Protein AF-A0A4V3JED6-F1 (afdb_monomer_lite)

pLDDT: mean 79.89, std 16.6, range [38.44, 98.0]

Structure (mmCIF, N/CA/C/O backbone):
data_AF-A0A4V3JED6-F1
#
_entry.id   AF-A0A4V3JED6-F1
#
loop_
_atom_site.group_PDB
_atom_site.id
_atom_site.type_symbol
_atom_site.label_atom_id
_atom_site.label_alt_id
_atom_site.label_comp_id
_atom_site.label_asym_id
_atom_site.label_entity_id
_atom_site.label_seq_id
_atom_site.pdbx_PDB_ins_code
_atom_site.Cartn_x
_atom_site.Cartn_y
_atom_site.Cartn_z
_atom_site.occupancy
_atom_site.B_iso_or_equiv
_atom_site.auth_seq_id
_atom_site.auth_comp_id
_atom_site.auth_asym_id
_atom_site.auth_atom_id
_atom_site.pdbx_PDB_model_num
ATOM 1 N N . MET A 1 1 ? 24.045 8.714 -83.219 1.00 38.44 1 MET A N 1
ATOM 2 C CA . MET A 1 1 ? 24.766 7.973 -82.157 1.00 38.44 1 MET A CA 1
ATOM 3 C C . MET A 1 1 ? 24.234 8.434 -80.810 1.00 38.44 1 MET A C 1
ATOM 5 O O . MET A 1 1 ? 24.543 9.544 -80.405 1.00 38.44 1 MET A O 1
ATOM 9 N N . ASN A 1 2 ? 23.382 7.632 -80.168 1.00 41.41 2 ASN A N 1
ATOM 10 C CA . ASN A 1 2 ? 22.741 7.975 -78.896 1.00 41.41 2 ASN A CA 1
ATOM 11 C C . ASN A 1 2 ? 23.519 7.288 -77.760 1.00 41.41 2 ASN A C 1
ATOM 13 O O . ASN A 1 2 ? 23.555 6.060 -77.700 1.00 41.41 2 ASN A O 1
ATOM 17 N N . LYS A 1 3 ? 24.221 8.059 -76.920 1.00 45.75 3 LYS A N 1
ATOM 18 C CA . LYS A 1 3 ? 24.958 7.529 -75.761 1.00 45.75 3 LYS A CA 1
ATOM 19 C C . LYS A 1 3 ? 24.004 7.455 -74.570 1.00 45.75 3 LYS A C 1
ATOM 21 O O . LYS A 1 3 ? 23.750 8.461 -73.921 1.00 45.75 3 LYS A O 1
ATOM 26 N N . ASN A 1 4 ? 23.501 6.257 -74.285 1.00 53.94 4 ASN A N 1
ATOM 27 C CA . ASN A 1 4 ? 22.801 5.968 -73.037 1.00 53.94 4 ASN A CA 1
ATOM 28 C C . ASN A 1 4 ? 23.819 5.949 -71.892 1.00 53.94 4 ASN A C 1
ATOM 30 O O . ASN A 1 4 ? 24.613 5.017 -71.767 1.00 53.94 4 ASN A O 1
ATOM 34 N N . THR A 1 5 ? 23.814 6.991 -71.068 1.00 56.53 5 THR A N 1
ATOM 35 C CA . THR A 1 5 ? 24.592 7.054 -69.830 1.00 56.53 5 THR A CA 1
ATOM 36 C C . THR A 1 5 ? 23.893 6.196 -68.768 1.00 56.53 5 THR A C 1
ATOM 38 O O . THR A 1 5 ? 22.737 6.479 -68.448 1.00 56.53 5 THR A O 1
ATOM 41 N N . PRO A 1 6 ? 24.531 5.162 -68.191 1.00 52.25 6 PRO A N 1
ATOM 42 C CA . PRO A 1 6 ? 23.933 4.437 -67.079 1.00 52.25 6 PRO A CA 1
ATOM 43 C C . PRO A 1 6 ? 23.949 5.335 -65.838 1.00 52.25 6 PRO A C 1
ATOM 45 O O . PRO A 1 6 ? 25.009 5.698 -65.322 1.00 52.25 6 PRO A O 1
ATOM 48 N N . VAL A 1 7 ? 22.763 5.714 -65.364 1.00 55.66 7 VAL A N 1
ATOM 49 C CA . VAL A 1 7 ? 22.582 6.406 -64.084 1.00 55.66 7 VAL A CA 1
ATOM 50 C C . VAL A 1 7 ? 23.148 5.497 -62.987 1.00 55.66 7 VAL A C 1
ATOM 52 O O . VAL A 1 7 ? 22.693 4.371 -62.800 1.00 55.66 7 VAL A O 1
ATOM 55 N N . ARG A 1 8 ? 24.188 5.955 -62.280 1.00 52.88 8 ARG A N 1
ATOM 56 C CA . ARG A 1 8 ? 24.781 5.249 -61.134 1.00 52.88 8 ARG A CA 1
ATOM 57 C C . ARG A 1 8 ? 23.780 5.254 -59.970 1.00 52.88 8 ARG A C 1
ATOM 59 O O . ARG A 1 8 ? 23.808 6.155 -59.144 1.00 52.88 8 ARG A O 1
ATOM 66 N N . VAL A 1 9 ? 22.911 4.243 -59.901 1.00 54.31 9 VAL A N 1
ATOM 67 C CA . VAL A 1 9 ? 21.957 4.013 -58.786 1.00 54.31 9 VAL A CA 1
ATOM 68 C C . VAL A 1 9 ? 22.633 3.331 -57.576 1.00 54.31 9 VAL A C 1
ATOM 70 O O . VAL A 1 9 ? 22.132 3.353 -56.456 1.00 54.31 9 VAL A O 1
ATOM 73 N N . ILE A 1 10 ? 23.832 2.779 -57.780 1.00 53.25 10 ILE A N 1
ATOM 74 C CA . ILE A 1 10 ? 24.587 1.976 -56.805 1.00 53.25 10 ILE A CA 1
ATOM 75 C C . ILE A 1 10 ? 25.017 2.729 -55.519 1.00 53.25 10 ILE A C 1
ATOM 77 O O . ILE A 1 10 ? 24.951 2.116 -54.453 1.00 53.25 10 ILE A O 1
ATOM 81 N N . PRO A 1 11 ? 25.417 4.023 -55.524 1.00 57.06 11 PRO A N 1
ATOM 82 C CA . PRO A 1 11 ? 25.895 4.664 -54.297 1.00 57.06 11 PRO A CA 1
ATOM 83 C C . PRO A 1 11 ? 24.765 5.000 -53.310 1.00 57.06 11 PRO A C 1
ATOM 85 O O . PRO A 1 11 ? 25.011 5.068 -52.110 1.00 57.06 11 PRO A O 1
ATOM 88 N N . PHE A 1 12 ? 23.523 5.163 -53.785 1.00 56.38 12 PHE A N 1
ATOM 89 C CA . PHE A 1 12 ? 22.378 5.494 -52.929 1.00 56.38 12 PHE A CA 1
ATOM 90 C C . PHE A 1 12 ? 21.887 4.293 -52.115 1.00 56.38 12 PHE A C 1
ATOM 92 O O . PHE A 1 12 ? 21.542 4.442 -50.946 1.00 56.38 12 PHE A O 1
A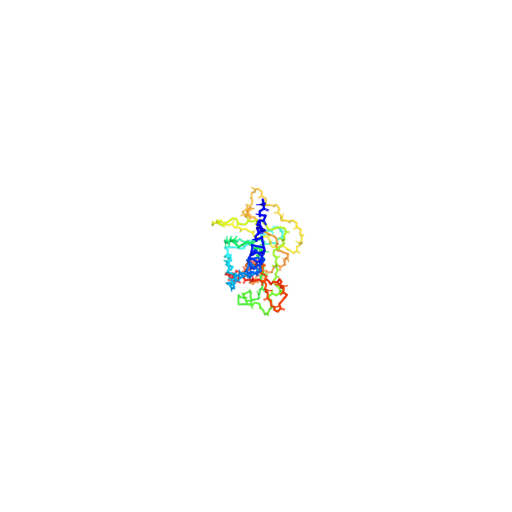TOM 99 N N . PHE A 1 13 ? 21.915 3.094 -52.705 1.00 60.03 13 PHE A N 1
ATOM 100 C CA . PHE A 1 13 ? 21.545 1.860 -52.007 1.00 60.03 13 PHE A CA 1
ATOM 101 C C . PHE A 1 13 ? 22.543 1.525 -50.893 1.00 60.03 13 PHE A C 1
ATOM 103 O O . PHE A 1 13 ? 22.141 1.183 -49.785 1.00 60.03 13 PHE A O 1
ATOM 110 N N . PHE A 1 14 ? 23.844 1.701 -51.152 1.00 61.56 14 PHE A N 1
ATOM 111 C CA . PHE A 1 14 ? 24.879 1.508 -50.134 1.00 61.56 14 PHE A CA 1
ATOM 112 C C . PHE A 1 14 ? 24.772 2.523 -48.994 1.00 61.56 14 PHE A C 1
ATOM 114 O O . PHE A 1 14 ? 24.914 2.146 -47.833 1.00 61.56 14 PHE A O 1
ATOM 121 N N . LEU A 1 15 ? 24.468 3.787 -49.303 1.00 63.84 15 LEU A N 1
ATOM 122 C CA . LEU A 1 15 ? 24.274 4.821 -48.288 1.00 63.84 15 LEU A CA 1
ATOM 123 C C . LEU A 1 15 ? 23.026 4.553 -47.431 1.00 63.84 15 LEU A C 1
ATOM 125 O O . LEU A 1 15 ? 23.094 4.672 -46.212 1.00 63.84 15 LEU A O 1
ATOM 129 N N . ALA A 1 16 ? 21.916 4.122 -48.038 1.00 62.16 16 ALA A N 1
ATOM 130 C CA . ALA A 1 16 ? 20.701 3.750 -47.313 1.00 62.16 16 ALA A CA 1
ATOM 131 C C . ALA A 1 16 ? 20.922 2.537 -46.394 1.00 62.16 16 ALA A C 1
ATOM 133 O O . ALA A 1 16 ? 20.472 2.544 -45.249 1.00 62.16 16 ALA A O 1
ATOM 134 N N . VAL A 1 17 ? 21.680 1.534 -46.853 1.00 63.94 17 VAL A N 1
ATOM 135 C CA . VAL A 1 17 ? 22.054 0.367 -46.040 1.00 63.94 17 VAL A CA 1
ATOM 136 C C . VAL A 1 17 ? 22.954 0.781 -44.869 1.00 63.94 17 VAL A C 1
ATOM 138 O O . VAL A 1 17 ? 22.677 0.405 -43.733 1.00 63.94 17 VAL A O 1
ATOM 141 N N . LEU A 1 18 ? 23.962 1.629 -45.095 1.00 61.12 18 LEU A N 1
ATOM 142 C CA . LEU A 1 18 ? 24.836 2.140 -44.030 1.00 61.12 18 LEU A CA 1
ATOM 143 C C . LEU A 1 18 ? 24.091 2.991 -42.989 1.00 61.12 18 LEU A C 1
ATOM 145 O O . LEU A 1 18 ? 24.362 2.850 -41.799 1.00 61.12 18 LEU A O 1
ATOM 149 N N . VAL A 1 19 ? 23.129 3.821 -43.407 1.00 61.25 19 VAL A N 1
ATOM 150 C CA . VAL A 1 19 ? 22.279 4.607 -42.490 1.00 61.25 19 VAL A CA 1
ATOM 151 C C . VAL A 1 19 ? 21.304 3.707 -41.719 1.00 61.25 19 VAL A C 1
ATOM 153 O O . VAL A 1 19 ? 21.067 3.924 -40.533 1.00 61.25 19 VAL A O 1
ATOM 156 N N . SER A 1 20 ? 20.777 2.651 -42.348 1.00 58.75 20 SER A N 1
ATOM 157 C CA . SER A 1 20 ? 19.912 1.682 -41.660 1.00 58.75 20 SER A CA 1
ATOM 158 C C . SER A 1 20 ? 20.665 0.806 -40.649 1.00 58.75 20 SER A C 1
ATOM 160 O O . SER A 1 20 ? 20.098 0.434 -39.627 1.00 58.75 20 SER A O 1
ATOM 162 N N . LEU A 1 21 ? 21.956 0.537 -40.882 1.00 57.28 21 LEU A N 1
ATOM 163 C CA . LEU A 1 21 ? 22.819 -0.205 -39.956 1.00 57.28 21 LEU A CA 1
ATOM 164 C C . LEU A 1 21 ? 23.306 0.661 -38.783 1.00 57.28 21 LEU A C 1
ATOM 166 O O . LEU A 1 21 ? 23.487 0.141 -37.684 1.00 57.28 21 LEU A O 1
ATOM 170 N N . SER A 1 22 ? 23.485 1.974 -38.978 1.00 55.16 22 SER A N 1
ATOM 171 C CA . SER A 1 22 ? 23.868 2.897 -37.898 1.00 55.16 22 SER A CA 1
ATOM 172 C C . SER A 1 22 ? 22.684 3.357 -37.037 1.00 55.16 22 SER A C 1
ATOM 174 O O . SER A 1 22 ? 22.876 3.694 -35.870 1.00 55.16 22 SER A O 1
ATOM 176 N N . GLY A 1 23 ? 21.452 3.299 -37.558 1.00 49.62 23 GLY A N 1
ATOM 177 C CA . GLY A 1 23 ? 20.223 3.609 -36.815 1.00 49.62 23 GLY A CA 1
ATOM 178 C C . GLY A 1 23 ? 19.797 2.552 -35.783 1.00 49.62 23 GLY A C 1
ATOM 179 O O . GLY A 1 23 ? 18.902 2.809 -34.980 1.00 49.62 23 GLY A O 1
ATOM 180 N N . CYS A 1 24 ? 20.427 1.370 -35.772 1.00 51.75 24 CYS A N 1
ATOM 181 C CA . CYS A 1 24 ? 20.112 0.285 -34.834 1.00 51.75 24 CYS A CA 1
ATOM 182 C C . CYS A 1 24 ? 20.923 0.313 -33.532 1.00 51.75 24 CYS A C 1
ATOM 184 O O . CYS A 1 24 ? 20.723 -0.561 -32.683 1.00 51.75 24 CYS A O 1
ATOM 186 N N . ALA A 1 25 ? 21.792 1.307 -33.327 1.00 49.97 25 ALA A N 1
ATOM 187 C CA . ALA A 1 25 ? 22.331 1.595 -32.004 1.00 49.97 25 ALA A CA 1
ATOM 188 C C . ALA A 1 25 ? 21.194 2.162 -31.143 1.00 49.97 25 ALA A C 1
ATOM 190 O O . ALA A 1 25 ? 21.066 3.369 -30.966 1.00 49.97 25 ALA A O 1
ATOM 191 N N . LYS A 1 26 ? 20.310 1.277 -30.665 1.00 50.31 26 LYS A N 1
ATOM 192 C CA . LYS A 1 26 ? 19.276 1.605 -29.690 1.00 50.31 26 LYS A CA 1
ATOM 193 C C . LYS A 1 26 ? 19.977 2.239 -28.497 1.00 50.31 26 LYS A C 1
ATOM 195 O O . LYS A 1 26 ? 20.616 1.551 -27.703 1.00 50.31 26 LYS A O 1
ATOM 200 N N . THR A 1 27 ? 19.873 3.555 -28.394 1.00 51.38 27 THR A N 1
ATOM 201 C CA . THR A 1 27 ? 20.255 4.338 -27.227 1.00 51.38 27 THR A CA 1
ATOM 202 C C . THR A 1 27 ? 19.275 3.980 -26.118 1.00 51.38 27 THR A C 1
ATOM 204 O O . THR A 1 27 ? 18.291 4.667 -25.864 1.00 51.38 27 THR A O 1
ATOM 207 N N . TYR A 1 28 ? 19.494 2.824 -25.497 1.00 51.75 28 TYR A N 1
ATOM 208 C CA . TYR A 1 28 ? 18.838 2.488 -24.249 1.00 51.75 28 TYR A CA 1
ATOM 209 C C . TYR A 1 28 ? 19.331 3.488 -23.215 1.00 51.75 28 TYR A C 1
ATOM 211 O O . TYR A 1 28 ? 20.538 3.635 -23.010 1.00 51.75 28 TYR A O 1
ATOM 219 N N . SER A 1 29 ? 18.398 4.211 -22.599 1.00 49.06 29 SER A N 1
ATOM 220 C CA . SER A 1 29 ? 18.758 5.081 -21.493 1.00 49.06 29 SER A CA 1
ATOM 221 C C . SER A 1 29 ? 19.305 4.214 -20.365 1.00 49.06 29 SER A C 1
ATOM 223 O O . SER A 1 29 ? 18.606 3.347 -19.846 1.00 49.06 29 SER A O 1
ATOM 225 N N . THR A 1 30 ? 20.559 4.442 -19.990 1.00 52.41 30 THR A N 1
ATOM 226 C CA . THR A 1 30 ? 21.184 3.830 -18.810 1.00 52.41 30 THR A CA 1
ATOM 227 C C . THR A 1 30 ? 20.778 4.540 -17.520 1.00 52.41 30 THR A C 1
ATOM 229 O O . THR A 1 30 ? 21.232 4.164 -16.441 1.00 52.41 30 THR A O 1
ATOM 232 N N . THR A 1 31 ? 19.929 5.573 -17.607 1.00 55.03 31 THR A N 1
ATOM 233 C CA . THR A 1 31 ? 19.390 6.248 -16.429 1.00 55.03 31 THR A CA 1
ATOM 234 C C . THR A 1 31 ? 18.473 5.283 -15.677 1.00 55.03 31 THR A C 1
ATOM 236 O O . THR A 1 31 ? 17.489 4.822 -16.266 1.00 55.03 31 THR A O 1
ATOM 239 N N . PRO A 1 32 ? 18.746 4.989 -14.394 1.00 57.25 32 PRO A N 1
ATOM 240 C CA . PRO A 1 32 ? 17.848 4.184 -13.584 1.00 57.25 32 PRO A CA 1
ATOM 241 C C . PRO A 1 32 ? 16.455 4.814 -13.585 1.00 57.25 32 PRO A C 1
ATOM 243 O O . PRO A 1 32 ? 16.324 6.036 -13.486 1.00 57.25 32 PRO A O 1
ATOM 246 N N . ILE A 1 33 ? 15.416 3.986 -13.682 1.00 62.50 33 ILE A N 1
ATOM 247 C CA . ILE A 1 33 ? 14.046 4.454 -13.487 1.00 62.50 33 ILE A CA 1
ATOM 248 C C . ILE A 1 33 ? 13.933 4.929 -12.035 1.00 62.50 33 ILE A C 1
ATOM 250 O O . ILE A 1 33 ? 14.088 4.138 -11.105 1.00 62.50 33 ILE A O 1
ATOM 254 N N . VAL A 1 34 ? 13.689 6.225 -11.848 1.00 62.34 34 VAL A N 1
ATOM 255 C CA . VAL A 1 34 ? 13.409 6.803 -10.532 1.00 62.34 34 VAL A CA 1
ATOM 256 C C . VAL A 1 34 ? 11.920 6.656 -10.283 1.00 62.34 34 VAL A C 1
ATOM 258 O O . VAL A 1 34 ? 11.117 7.226 -11.015 1.00 62.34 34 VAL A O 1
ATOM 261 N N . THR A 1 35 ? 11.565 5.877 -9.268 1.00 73.12 35 THR A N 1
ATOM 262 C CA . THR A 1 35 ? 10.174 5.621 -8.900 1.00 73.12 35 THR A CA 1
ATOM 263 C C . THR A 1 35 ? 9.777 6.484 -7.709 1.00 73.12 35 THR A C 1
ATOM 265 O O . THR A 1 35 ? 10.457 6.515 -6.675 1.00 73.12 35 THR A O 1
ATOM 268 N N . ALA A 1 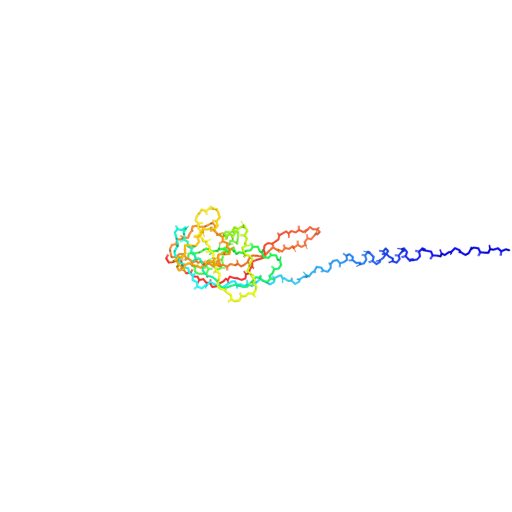36 ? 8.673 7.216 -7.846 1.00 79.88 36 ALA A N 1
ATOM 269 C CA . ALA A 1 36 ? 8.170 8.050 -6.765 1.00 79.88 36 ALA A CA 1
ATOM 270 C C . ALA A 1 36 ? 7.695 7.183 -5.589 1.00 79.88 36 ALA A C 1
ATOM 272 O O . ALA A 1 36 ? 6.939 6.220 -5.746 1.00 79.88 36 ALA A O 1
ATOM 273 N N . THR A 1 37 ? 8.156 7.522 -4.386 1.00 87.06 37 THR A N 1
ATOM 274 C CA . THR A 1 37 ? 7.801 6.787 -3.166 1.00 87.06 37 THR A CA 1
ATOM 275 C C . THR A 1 37 ? 6.417 7.224 -2.679 1.00 87.06 37 THR A C 1
ATOM 277 O O . THR A 1 37 ? 6.198 8.427 -2.515 1.00 87.06 37 THR A O 1
ATOM 280 N N . PRO A 1 38 ? 5.475 6.295 -2.425 1.00 89.00 38 PRO A N 1
ATOM 281 C CA . PRO A 1 38 ? 4.173 6.653 -1.874 1.00 89.00 38 PRO A CA 1
ATOM 282 C C . PRO A 1 38 ? 4.300 7.118 -0.417 1.00 89.00 38 PRO A C 1
ATOM 284 O O . PRO A 1 38 ? 5.215 6.723 0.304 1.00 89.00 38 PRO A O 1
ATOM 287 N N . THR A 1 39 ? 3.340 7.916 0.042 1.00 92.06 39 THR A N 1
ATOM 288 C CA . THR A 1 39 ? 3.208 8.312 1.450 1.00 92.06 39 THR A CA 1
ATOM 289 C C . THR A 1 39 ? 1.908 7.758 2.009 1.00 92.06 39 THR A C 1
ATOM 291 O O . THR A 1 39 ? 0.835 8.072 1.495 1.00 92.06 39 THR A O 1
ATOM 294 N N . ILE A 1 40 ? 1.985 6.954 3.067 1.00 94.81 40 ILE A N 1
ATOM 295 C CA . ILE A 1 40 ? 0.808 6.449 3.775 1.00 94.81 40 ILE A CA 1
ATOM 296 C C . ILE A 1 40 ? 0.290 7.555 4.693 1.00 94.81 40 ILE A C 1
ATOM 298 O O . ILE A 1 40 ? 1.037 8.064 5.527 1.00 94.81 40 ILE A O 1
ATOM 302 N N . ILE A 1 41 ? -0.983 7.915 4.557 1.00 93.94 41 ILE A N 1
ATOM 303 C CA . ILE A 1 41 ? -1.632 8.946 5.382 1.00 93.94 41 ILE A CA 1
ATOM 304 C C . ILE A 1 41 ? -2.541 8.350 6.459 1.00 93.94 41 ILE A C 1
ATOM 306 O O . ILE A 1 41 ? -2.848 9.021 7.439 1.00 93.94 41 ILE A O 1
ATOM 310 N N . GLY A 1 42 ? -2.951 7.090 6.311 1.00 94.44 42 GLY A N 1
ATOM 311 C CA . GLY A 1 42 ? -3.742 6.409 7.325 1.00 94.44 42 GLY A CA 1
ATOM 312 C C . GLY A 1 42 ? -4.013 4.952 6.994 1.00 94.44 42 GLY A C 1
ATOM 313 O O . GLY A 1 42 ? -3.861 4.510 5.856 1.00 94.44 42 GLY A O 1
ATOM 314 N N . ILE A 1 43 ? -4.439 4.221 8.015 1.00 96.56 43 ILE A N 1
ATOM 315 C CA . ILE A 1 43 ? -4.979 2.872 7.907 1.00 96.56 43 ILE A CA 1
ATOM 316 C C . ILE A 1 43 ? -6.272 2.821 8.716 1.00 96.56 43 ILE A C 1
ATOM 318 O O . ILE A 1 43 ? -6.373 3.416 9.789 1.00 96.56 43 ILE A O 1
ATOM 322 N N . THR A 1 44 ? -7.293 2.160 8.191 1.00 95.12 44 THR A N 1
ATOM 323 C CA . THR A 1 44 ? -8.589 2.039 8.863 1.00 95.12 44 THR A CA 1
ATOM 324 C C . THR A 1 44 ? -9.162 0.658 8.606 1.00 95.12 44 THR A C 1
ATOM 326 O O . THR A 1 44 ? -8.968 0.095 7.532 1.00 95.12 44 THR A O 1
ATOM 329 N N . THR A 1 45 ? -9.850 0.087 9.586 1.00 94.12 45 THR A N 1
ATOM 330 C CA . THR A 1 45 ? -10.546 -1.189 9.415 1.00 94.12 45 THR A CA 1
ATOM 331 C C . THR A 1 45 ? -11.750 -1.024 8.491 1.00 94.12 45 THR A C 1
ATOM 333 O O . THR A 1 45 ? -12.477 -0.031 8.539 1.00 94.12 45 THR A O 1
ATOM 336 N N . ILE A 1 46 ? -11.965 -2.015 7.632 1.00 92.50 46 ILE A N 1
ATOM 337 C CA . ILE A 1 46 ? -13.131 -2.130 6.752 1.00 92.50 46 ILE A CA 1
ATOM 338 C C . ILE A 1 46 ? -13.672 -3.558 6.832 1.00 92.50 46 ILE A C 1
ATOM 340 O O . ILE A 1 46 ? -13.004 -4.457 7.333 1.00 92.50 46 ILE A O 1
ATOM 344 N N . ALA A 1 47 ? -14.870 -3.797 6.298 1.00 90.25 47 ALA A N 1
ATOM 345 C CA . ALA A 1 47 ? -15.509 -5.113 6.374 1.00 90.25 47 ALA A CA 1
ATOM 346 C C . ALA A 1 47 ? -14.658 -6.258 5.783 1.00 90.25 47 ALA A C 1
ATOM 348 O O . ALA A 1 47 ? -14.754 -7.390 6.244 1.00 90.25 47 ALA A O 1
ATOM 349 N N . THR A 1 48 ? -13.823 -5.972 4.778 1.00 90.00 48 THR A N 1
ATOM 350 C CA . THR A 1 48 ? -12.983 -6.971 4.098 1.00 90.00 48 THR A CA 1
ATOM 351 C C . THR A 1 48 ? -11.564 -7.089 4.662 1.00 90.00 48 THR A C 1
ATOM 353 O O . THR A 1 48 ? -10.811 -7.944 4.196 1.00 90.00 48 THR A O 1
ATOM 356 N N . GLY A 1 49 ? -11.192 -6.266 5.649 1.00 94.38 49 GLY A N 1
ATOM 357 C CA . GLY A 1 49 ? -9.835 -6.179 6.190 1.00 94.38 49 GLY A CA 1
ATOM 358 C C . GLY A 1 49 ? -9.470 -4.739 6.544 1.00 94.38 49 GLY A C 1
ATOM 359 O O . GLY A 1 49 ? -10.024 -4.162 7.480 1.00 94.38 49 GLY A O 1
ATOM 360 N N . TYR A 1 50 ? -8.554 -4.143 5.783 1.00 96.62 50 TYR A N 1
ATOM 361 C CA . TYR A 1 50 ? -8.069 -2.783 6.021 1.00 96.62 50 TYR A CA 1
ATOM 362 C C . TYR A 1 50 ? -8.089 -1.930 4.751 1.00 96.62 50 TYR A C 1
ATOM 364 O O . TYR A 1 50 ? -7.826 -2.399 3.648 1.00 96.62 50 TYR A O 1
ATOM 372 N N . GLU A 1 51 ? -8.369 -0.646 4.919 1.00 95.81 51 GLU A N 1
ATOM 373 C CA . GLU A 1 51 ? -8.133 0.395 3.930 1.00 95.81 51 GLU A CA 1
ATOM 374 C C . GLU A 1 51 ? -6.836 1.117 4.289 1.00 95.81 51 GLU A C 1
ATOM 376 O O . GLU A 1 51 ? -6.726 1.694 5.371 1.00 95.81 51 GLU A O 1
ATOM 381 N N . ILE A 1 52 ? -5.869 1.119 3.374 1.00 96.25 52 ILE A N 1
ATOM 382 C CA . ILE A 1 52 ? -4.672 1.953 3.474 1.00 96.25 52 ILE A CA 1
ATOM 383 C C . ILE A 1 52 ? -4.890 3.188 2.612 1.00 96.25 52 ILE A C 1
ATOM 385 O O . ILE A 1 52 ? -5.054 3.078 1.400 1.00 96.25 52 ILE A O 1
ATOM 389 N N . ARG A 1 53 ? -4.858 4.371 3.220 1.00 94.50 53 ARG A N 1
ATOM 390 C CA . ARG A 1 53 ? -4.923 5.644 2.505 1.00 94.50 53 ARG A CA 1
ATOM 391 C C . ARG A 1 53 ? -3.529 6.145 2.211 1.00 94.50 53 ARG A C 1
ATOM 393 O O . ARG A 1 53 ? -2.661 6.139 3.087 1.00 94.50 53 ARG A O 1
ATOM 400 N N . LEU A 1 54 ? -3.331 6.630 0.996 1.00 92.06 54 LEU A N 1
ATOM 401 C CA . LEU A 1 54 ? -2.038 7.101 0.540 1.00 92.06 54 LEU A CA 1
ATOM 402 C C . LEU A 1 54 ? -2.148 8.343 -0.342 1.00 92.06 54 LEU A C 1
ATOM 404 O O . LEU A 1 54 ? -3.153 8.586 -1.010 1.00 92.06 54 LEU A O 1
ATOM 408 N N . ARG A 1 55 ? -1.057 9.101 -0.360 1.00 88.44 55 ARG A N 1
ATOM 409 C CA . ARG A 1 55 ? -0.759 10.113 -1.369 1.00 88.44 55 ARG A CA 1
ATOM 410 C C . ARG A 1 55 ? 0.395 9.593 -2.205 1.00 88.44 55 ARG A C 1
ATOM 412 O O . ARG A 1 55 ? 1.447 9.243 -1.665 1.00 88.44 55 ARG A O 1
ATOM 419 N N . ALA A 1 56 ? 0.187 9.518 -3.507 1.00 82.06 56 ALA A N 1
ATOM 420 C CA . ALA A 1 56 ? 1.190 9.053 -4.444 1.00 82.06 56 ALA A CA 1
ATOM 421 C C . ALA A 1 56 ? 1.007 9.746 -5.792 1.00 82.06 56 ALA A C 1
ATOM 423 O O . ALA A 1 56 ? -0.103 10.132 -6.154 1.00 82.06 56 ALA A O 1
ATOM 424 N N . GLY A 1 57 ? 2.115 9.901 -6.507 1.00 71.44 57 GLY A N 1
ATOM 425 C CA . GLY A 1 57 ? 2.128 10.190 -7.931 1.00 71.44 57 GLY A CA 1
ATOM 426 C C . GLY A 1 57 ? 2.849 9.046 -8.625 1.00 71.44 57 GLY A C 1
ATOM 427 O O . GLY A 1 57 ? 3.838 8.542 -8.095 1.00 71.44 57 GLY A O 1
ATOM 428 N N . ASN A 1 58 ? 2.341 8.619 -9.775 1.00 62.84 58 ASN A N 1
ATOM 429 C CA . ASN A 1 58 ? 2.928 7.531 -10.548 1.00 62.84 58 ASN A CA 1
ATOM 430 C C . ASN A 1 58 ? 2.888 7.959 -12.009 1.00 62.84 58 ASN A C 1
ATOM 432 O O . ASN A 1 58 ? 1.960 7.661 -12.756 1.00 62.84 58 ASN A O 1
ATOM 436 N N . ALA A 1 59 ? 3.874 8.777 -12.367 1.00 57.72 59 ALA A N 1
ATOM 437 C CA . ALA A 1 59 ? 4.038 9.319 -13.708 1.00 57.72 59 ALA A CA 1
ATOM 438 C C . ALA A 1 59 ? 4.812 8.356 -14.632 1.00 57.72 59 ALA A C 1
ATOM 440 O O . ALA A 1 59 ? 5.115 8.709 -15.771 1.00 57.72 59 ALA A O 1
ATOM 441 N N . GLU A 1 60 ? 5.180 7.163 -14.153 1.00 68.75 60 GLU A N 1
ATOM 442 C CA . GLU A 1 60 ? 6.065 6.248 -14.864 1.00 68.75 60 GLU A CA 1
ATOM 443 C C . GLU A 1 60 ? 5.309 5.346 -15.857 1.00 68.75 60 GLU A C 1
ATOM 445 O O . GLU A 1 60 ? 4.345 4.663 -15.517 1.00 68.75 60 GLU A O 1
ATOM 450 N N . PHE A 1 61 ? 5.821 5.278 -17.091 1.00 63.47 61 PHE A N 1
ATOM 451 C CA . PHE A 1 61 ? 5.243 4.533 -18.223 1.00 63.47 61 PHE A CA 1
ATOM 452 C C . PHE A 1 61 ? 5.086 3.011 -17.992 1.00 63.47 61 PHE A C 1
ATOM 454 O O . PHE A 1 61 ? 4.333 2.365 -18.712 1.00 63.47 61 PHE A O 1
ATOM 461 N N . LEU A 1 62 ? 5.766 2.433 -16.993 1.00 75.88 62 LEU A N 1
ATOM 462 C CA . LEU A 1 62 ? 5.746 0.993 -16.675 1.00 75.88 62 LEU A CA 1
ATOM 463 C C . LEU A 1 62 ? 5.337 0.704 -15.220 1.00 75.88 62 LEU A C 1
ATOM 465 O O . LEU A 1 62 ? 5.752 -0.297 -14.627 1.00 75.88 62 LEU A O 1
ATOM 469 N N . PHE A 1 63 ? 4.556 1.602 -14.619 1.00 81.94 63 PHE A N 1
ATOM 470 C CA . PHE A 1 63 ? 4.036 1.417 -13.270 1.00 81.94 63 PHE A CA 1
ATOM 471 C C . PHE A 1 63 ? 3.230 0.115 -13.147 1.00 81.94 63 PHE A C 1
ATOM 473 O O . PHE A 1 63 ? 2.236 -0.085 -13.840 1.00 81.94 63 PHE A O 1
ATOM 480 N N . ASN A 1 64 ? 3.667 -0.760 -12.239 1.00 81.81 64 ASN A N 1
ATOM 481 C CA . ASN A 1 64 ? 3.093 -2.085 -12.001 1.00 81.81 64 ASN A CA 1
ATOM 482 C C . ASN A 1 64 ? 2.399 -2.196 -10.631 1.00 81.81 64 ASN A C 1
ATOM 484 O O . ASN A 1 64 ? 2.012 -3.286 -10.215 1.00 81.81 64 ASN A O 1
ATOM 488 N N . GLY A 1 65 ? 2.210 -1.081 -9.922 1.00 87.88 65 GLY A N 1
ATOM 489 C CA . GLY A 1 65 ? 1.420 -1.032 -8.692 1.00 87.88 65 GLY A CA 1
ATOM 490 C C . GLY A 1 65 ? 2.244 -0.773 -7.445 1.00 87.88 65 GLY A C 1
ATOM 491 O O . GLY A 1 65 ? 3.360 -0.255 -7.496 1.00 87.88 65 GLY A O 1
ATOM 492 N N . TYR A 1 66 ? 1.660 -1.125 -6.305 1.00 90.69 66 TYR A N 1
ATOM 493 C CA . TYR A 1 66 ? 2.310 -1.030 -5.006 1.00 90.69 66 TYR A CA 1
ATOM 494 C C . TYR A 1 66 ? 2.551 -2.413 -4.425 1.00 90.69 66 TYR A C 1
ATOM 496 O O . TYR A 1 66 ? 1.743 -3.324 -4.605 1.00 90.69 66 TYR A O 1
ATOM 504 N N . THR A 1 67 ? 3.638 -2.533 -3.678 1.00 94.31 67 THR A N 1
ATOM 505 C CA . THR A 1 67 ? 3.973 -3.726 -2.911 1.00 94.31 67 THR A CA 1
ATOM 506 C C . THR A 1 67 ? 3.974 -3.380 -1.431 1.00 94.31 67 THR A C 1
ATOM 508 O O . THR A 1 67 ? 4.645 -2.437 -1.000 1.00 94.31 67 THR A O 1
ATOM 511 N N . LEU A 1 68 ? 3.199 -4.140 -0.664 1.00 96.69 68 LEU A N 1
ATOM 512 C CA . LEU A 1 68 ? 3.070 -4.028 0.779 1.00 96.69 68 LEU A CA 1
ATOM 513 C C . LEU A 1 68 ? 4.076 -4.934 1.474 1.00 96.69 68 LEU A C 1
ATOM 515 O O . LEU A 1 68 ? 4.133 -6.135 1.219 1.00 96.69 68 LEU A O 1
ATOM 519 N N . TYR A 1 69 ? 4.822 -4.346 2.396 1.00 97.44 69 TYR A N 1
ATOM 520 C CA . TYR A 1 69 ? 5.734 -5.038 3.288 1.00 97.44 69 TYR A CA 1
ATOM 521 C C . TYR A 1 69 ? 5.248 -4.894 4.722 1.00 97.44 69 TYR A C 1
ATOM 523 O O . TYR A 1 69 ? 4.845 -3.810 5.151 1.00 97.44 69 TYR A O 1
ATOM 531 N N . THR A 1 70 ? 5.311 -5.993 5.463 1.00 97.31 70 THR A N 1
ATOM 532 C CA . THR A 1 70 ? 4.896 -6.069 6.864 1.00 97.31 70 THR A CA 1
ATOM 533 C C . THR A 1 70 ? 6.077 -6.472 7.736 1.00 97.31 70 THR A C 1
ATOM 535 O O . THR A 1 70 ? 6.913 -7.265 7.308 1.00 97.31 70 THR A O 1
ATOM 538 N N . GLY A 1 71 ? 6.138 -5.989 8.974 1.00 96.31 71 GLY A N 1
ATOM 539 C CA . GLY A 1 71 ? 7.175 -6.378 9.926 1.00 96.31 71 GLY A CA 1
ATOM 540 C C . GLY A 1 71 ? 6.730 -6.250 11.378 1.00 96.31 71 GLY A C 1
ATOM 541 O O . GLY A 1 71 ? 5.792 -5.522 11.696 1.00 96.31 71 GLY A O 1
ATOM 542 N N . SER A 1 72 ? 7.428 -6.944 12.278 1.00 95.94 72 SER A N 1
ATOM 543 C CA . SER A 1 72 ? 7.238 -6.810 13.731 1.00 95.94 72 SER A CA 1
ATOM 544 C C . SER A 1 72 ? 7.828 -5.513 14.295 1.00 95.94 72 SER A C 1
ATOM 546 O O . SER A 1 72 ? 7.477 -5.101 15.395 1.00 95.94 72 SER A O 1
ATOM 548 N N . THR A 1 73 ? 8.700 -4.846 13.535 1.00 96.88 73 THR A N 1
ATOM 549 C CA . THR A 1 73 ? 9.251 -3.524 13.847 1.00 96.88 73 THR A CA 1
ATOM 550 C C . THR A 1 73 ? 9.150 -2.616 12.627 1.00 96.88 73 THR A C 1
ATOM 552 O O . THR A 1 73 ? 9.093 -3.088 11.487 1.00 96.88 73 THR A O 1
ATOM 555 N N . SER A 1 74 ? 9.193 -1.301 12.849 1.00 96.19 74 SER A N 1
ATOM 556 C CA . SER A 1 74 ? 9.196 -0.329 11.752 1.00 96.19 74 SER A CA 1
ATOM 557 C C . SER A 1 74 ? 10.406 -0.473 10.831 1.00 96.19 74 SER A C 1
ATOM 559 O O . SER A 1 74 ? 10.312 -0.225 9.631 1.00 96.19 74 SER A O 1
ATOM 561 N N . PHE A 1 75 ? 11.545 -0.907 11.372 1.00 96.38 75 PHE A N 1
ATOM 562 C CA . PHE A 1 75 ? 12.735 -1.183 10.580 1.00 96.38 75 PHE A CA 1
ATOM 563 C C . PHE A 1 75 ? 12.539 -2.411 9.687 1.00 96.38 75 PHE A C 1
ATOM 565 O O . PHE A 1 75 ? 12.866 -2.348 8.504 1.00 96.38 75 PHE A O 1
ATOM 572 N N . ALA A 1 76 ? 11.970 -3.491 10.230 1.00 96.12 76 ALA A N 1
ATOM 573 C CA . ALA A 1 76 ? 11.742 -4.730 9.491 1.00 96.12 76 ALA A CA 1
ATOM 574 C C . ALA A 1 76 ? 10.734 -4.550 8.345 1.00 96.12 76 ALA A C 1
ATOM 576 O O . ALA A 1 76 ? 10.942 -5.100 7.270 1.00 96.12 76 ALA A O 1
ATOM 577 N N . SER A 1 77 ? 9.684 -3.738 8.532 1.00 96.44 77 SER A N 1
ATOM 578 C CA . SER A 1 77 ? 8.725 -3.455 7.452 1.00 96.44 77 SER A CA 1
ATOM 579 C C . SER A 1 77 ? 9.355 -2.641 6.314 1.00 96.44 77 SER A C 1
ATOM 581 O O . SER A 1 77 ? 9.011 -2.822 5.149 1.00 96.44 77 SER A O 1
ATOM 583 N N . ARG A 1 78 ? 10.297 -1.741 6.631 1.00 95.31 78 ARG A N 1
ATOM 584 C CA . ARG A 1 78 ? 10.992 -0.912 5.632 1.00 95.31 78 ARG A CA 1
ATOM 585 C C . ARG A 1 78 ? 12.119 -1.656 4.933 1.00 95.31 78 ARG A C 1
ATOM 587 O O . ARG A 1 78 ? 12.374 -1.376 3.763 1.00 95.31 78 ARG A O 1
ATOM 594 N N . ASN A 1 79 ? 12.782 -2.568 5.636 1.00 94.81 79 ASN A N 1
ATOM 595 C CA . ASN A 1 79 ? 13.969 -3.288 5.185 1.00 94.81 79 ASN A CA 1
ATOM 596 C C . ASN A 1 79 ? 13.762 -4.799 5.379 1.00 94.81 79 ASN A C 1
ATOM 598 O O . ASN A 1 79 ? 14.381 -5.389 6.269 1.00 94.81 79 ASN A O 1
ATOM 602 N N . PRO A 1 80 ? 12.872 -5.426 4.589 1.00 92.25 80 PRO A N 1
ATOM 603 C CA . PRO A 1 80 ? 12.705 -6.871 4.637 1.00 92.25 80 PRO A CA 1
ATOM 604 C C . PRO A 1 80 ? 14.025 -7.550 4.252 1.00 92.25 80 PRO A C 1
ATOM 606 O O . PRO A 1 80 ? 14.749 -7.069 3.379 1.00 92.25 80 PRO A O 1
ATOM 609 N N . SER A 1 81 ? 14.332 -8.686 4.878 1.00 90.25 81 SER A N 1
ATOM 610 C CA . SER A 1 81 ? 15.502 -9.498 4.510 1.00 90.25 81 SER A CA 1
ATOM 611 C C . SER A 1 81 ? 15.390 -10.081 3.097 1.00 90.25 81 SER A C 1
ATOM 613 O O . SER A 1 81 ? 16.406 -10.407 2.491 1.00 90.25 81 SER A O 1
ATOM 615 N N . ASP A 1 82 ? 14.164 -10.191 2.577 1.00 89.94 82 ASP A N 1
ATOM 616 C CA . ASP A 1 82 ? 13.854 -10.611 1.215 1.00 89.94 82 ASP A CA 1
ATOM 617 C C . ASP A 1 82 ? 12.680 -9.792 0.648 1.00 89.94 82 ASP A C 1
ATOM 619 O O . ASP A 1 82 ? 11.563 -9.823 1.170 1.00 89.94 82 ASP A O 1
ATOM 623 N N . PHE A 1 83 ? 12.922 -9.071 -0.451 1.00 88.06 83 PHE A N 1
ATOM 624 C CA . PHE A 1 83 ? 11.916 -8.251 -1.131 1.00 88.06 83 PHE A CA 1
ATOM 625 C C . PHE A 1 83 ? 10.838 -9.066 -1.859 1.00 88.06 83 PHE A C 1
ATOM 627 O O . PHE A 1 83 ? 9.800 -8.493 -2.201 1.00 88.06 83 PHE A O 1
ATOM 634 N N . SER A 1 84 ? 11.040 -10.373 -2.055 1.00 88.88 84 SER A N 1
ATOM 635 C CA . SER A 1 84 ? 10.045 -11.279 -2.643 1.00 88.88 84 SER A CA 1
ATOM 636 C C . SER A 1 84 ? 8.852 -11.547 -1.714 1.00 88.88 84 SER A C 1
ATOM 638 O O . SER A 1 84 ? 7.781 -11.927 -2.175 1.00 88.88 84 SER A O 1
ATOM 640 N N . THR A 1 85 ? 9.011 -11.283 -0.412 1.00 90.50 85 THR A N 1
ATOM 641 C CA . THR A 1 85 ? 7.969 -11.481 0.613 1.00 90.50 85 THR A CA 1
ATOM 642 C C . THR A 1 85 ? 6.862 -10.425 0.586 1.00 90.50 85 THR A C 1
ATOM 644 O O . THR A 1 85 ? 5.871 -10.547 1.305 1.00 90.50 85 THR A O 1
ATOM 647 N N . GLY A 1 86 ? 7.028 -9.372 -0.216 1.00 93.06 86 GLY A N 1
ATOM 648 C CA . GLY A 1 86 ? 6.049 -8.302 -0.334 1.00 93.06 86 GLY A CA 1
ATOM 649 C C . GLY A 1 86 ? 4.783 -8.750 -1.062 1.00 93.06 86 GLY A C 1
ATOM 650 O O . GLY A 1 86 ? 4.843 -9.436 -2.080 1.00 93.06 86 GLY A O 1
ATOM 651 N N . ALA A 1 87 ? 3.627 -8.305 -0.578 1.00 95.19 87 ALA A N 1
ATOM 652 C CA . ALA A 1 87 ? 2.345 -8.562 -1.218 1.00 95.19 87 ALA A CA 1
ATOM 653 C C . ALA A 1 87 ? 2.041 -7.459 -2.241 1.00 95.19 87 ALA A C 1
ATOM 655 O O . ALA A 1 87 ? 1.840 -6.298 -1.879 1.00 95.19 87 ALA A O 1
ATOM 656 N N . ALA A 1 88 ? 2.035 -7.807 -3.526 1.00 93.12 88 ALA A N 1
ATOM 657 C CA . ALA A 1 88 ? 1.765 -6.861 -4.604 1.00 93.12 88 ALA A CA 1
ATOM 658 C C . ALA A 1 88 ? 0.261 -6.594 -4.785 1.00 93.12 88 ALA A C 1
ATOM 660 O O . ALA A 1 88 ? -0.583 -7.458 -4.533 1.00 93.12 88 ALA A O 1
ATOM 661 N N . CYS A 1 89 ? -0.067 -5.400 -5.276 1.00 91.25 89 CYS A N 1
ATOM 662 C CA . CYS A 1 89 ? -1.387 -5.075 -5.804 1.00 91.25 89 CYS A CA 1
ATOM 663 C C . CYS A 1 89 ? -1.818 -6.079 -6.882 1.00 91.25 89 CYS A C 1
ATOM 665 O O . CYS A 1 89 ? -1.072 -6.368 -7.817 1.00 91.25 89 CYS A O 1
ATOM 667 N N . GLN A 1 90 ? -3.065 -6.533 -6.805 1.00 90.12 90 GLN A N 1
ATOM 668 C CA . GLN A 1 90 ? -3.723 -7.246 -7.889 1.00 90.12 90 GLN A CA 1
ATOM 669 C C . GLN A 1 90 ? -4.019 -6.287 -9.045 1.00 90.12 90 GLN A C 1
ATOM 671 O O . GLN A 1 90 ? -4.432 -5.145 -8.834 1.00 90.12 90 GLN A O 1
ATOM 676 N N . LEU A 1 91 ? -3.818 -6.780 -10.267 1.00 79.00 91 LEU A N 1
ATOM 677 C CA . LEU A 1 91 ? -4.231 -6.107 -11.494 1.00 79.00 91 LEU A CA 1
ATOM 678 C C . LEU A 1 91 ? -5.731 -6.353 -11.762 1.00 79.00 91 LEU A C 1
ATOM 680 O O . LEU A 1 91 ? -6.239 -7.417 -11.394 1.00 79.00 91 LEU A O 1
ATOM 684 N N . PRO A 1 92 ? -6.433 -5.432 -12.449 1.00 71.81 92 PRO A N 1
ATOM 685 C CA . PRO A 1 92 ? -5.942 -4.161 -12.987 1.00 71.81 92 PRO A CA 1
ATOM 686 C C . PRO A 1 92 ? -5.766 -3.082 -11.908 1.00 71.81 92 PRO A C 1
ATOM 688 O O . PRO A 1 92 ? -6.492 -3.045 -10.918 1.00 71.81 92 PRO A O 1
ATOM 691 N N . LEU A 1 93 ? -4.807 -2.184 -12.133 1.00 75.38 93 LEU A N 1
ATOM 692 C CA . LEU A 1 93 ? -4.618 -0.980 -11.323 1.00 75.38 93 LEU A CA 1
ATOM 693 C C . LEU A 1 93 ? -5.455 0.144 -11.915 1.00 75.38 93 LEU A C 1
ATOM 695 O O . LEU A 1 93 ? -5.354 0.411 -13.115 1.00 75.38 93 LEU A O 1
ATOM 699 N N . ASN A 1 94 ? -6.217 0.851 -11.085 1.00 69.50 94 ASN A N 1
ATOM 700 C CA . ASN A 1 94 ? -6.783 2.117 -11.530 1.00 69.50 94 ASN A CA 1
ATOM 701 C C . ASN A 1 94 ? -5.632 3.118 -11.674 1.00 69.50 94 ASN A C 1
ATOM 703 O O . ASN A 1 94 ? -4.900 3.378 -10.715 1.00 69.50 94 ASN A O 1
ATOM 707 N N . LEU A 1 95 ? -5.437 3.622 -12.897 1.00 61.06 95 LEU A N 1
ATOM 708 C CA . LEU A 1 95 ? -4.363 4.556 -13.217 1.00 61.06 95 LEU A CA 1
ATOM 709 C C . LEU A 1 95 ? -4.499 5.797 -12.326 1.00 61.06 95 LEU A C 1
ATOM 711 O O . LEU A 1 95 ? -5.568 6.400 -12.264 1.00 61.06 95 LEU A O 1
ATOM 715 N N . ILE A 1 96 ? -3.417 6.173 -11.652 1.00 64.31 96 ILE A N 1
ATOM 716 C CA . ILE A 1 96 ? -3.344 7.384 -10.833 1.00 64.31 96 ILE A CA 1
ATOM 717 C C . ILE A 1 96 ? -2.858 8.497 -11.758 1.00 64.31 96 ILE A C 1
ATOM 719 O O . ILE A 1 96 ? -1.662 8.548 -12.059 1.00 64.31 96 ILE A O 1
ATOM 723 N N . PRO A 1 97 ? -3.742 9.375 -12.271 1.00 60.75 97 PRO A N 1
ATOM 724 C CA . PRO A 1 97 ? -3.270 10.573 -12.946 1.00 60.75 97 PRO A CA 1
ATOM 725 C C . PRO A 1 97 ? -2.376 11.335 -11.966 1.00 60.75 97 PRO A C 1
ATOM 727 O O . PRO A 1 97 ? -2.670 11.373 -10.772 1.00 60.75 97 PRO A O 1
ATOM 730 N N . ASN A 1 98 ? -1.272 11.895 -12.468 1.00 59.50 98 ASN A N 1
ATOM 731 C CA . ASN A 1 98 ? -0.264 12.653 -11.718 1.00 59.50 98 ASN A CA 1
ATOM 732 C C . ASN A 1 98 ? -0.873 13.911 -11.059 1.00 59.50 98 ASN A C 1
ATOM 734 O O . ASN A 1 98 ? -0.656 15.040 -11.495 1.00 59.50 98 ASN A O 1
ATOM 738 N N . GLN A 1 99 ? -1.710 13.698 -10.053 1.00 58.50 99 GLN A N 1
ATOM 739 C CA . GLN A 1 99 ? -2.530 14.678 -9.371 1.00 58.50 99 GLN A CA 1
ATOM 740 C C . GLN A 1 99 ? -2.399 14.448 -7.865 1.00 58.50 99 GLN A C 1
ATOM 742 O O . GLN A 1 99 ? -2.385 13.299 -7.417 1.00 58.50 99 GLN A O 1
ATOM 747 N N . PRO A 1 100 ? -2.328 15.523 -7.065 1.00 63.38 100 PRO A N 1
ATOM 748 C CA . PRO A 1 100 ? -2.185 15.441 -5.618 1.00 63.38 100 PRO A CA 1
ATOM 749 C C . PRO A 1 100 ? -3.529 15.100 -4.953 1.00 63.38 100 PRO A C 1
ATOM 751 O O . PRO A 1 100 ? -4.067 15.899 -4.190 1.00 63.38 100 PRO A O 1
ATOM 754 N N . ILE A 1 101 ? -4.094 13.931 -5.258 1.00 78.12 101 ILE A N 1
ATOM 755 C CA . ILE A 1 101 ? -5.315 13.427 -4.619 1.00 78.12 101 ILE A CA 1
ATOM 756 C C . ILE A 1 101 ? -5.002 12.257 -3.685 1.00 78.12 101 ILE A C 1
ATOM 758 O O . ILE A 1 101 ? -3.925 11.658 -3.724 1.00 78.12 101 ILE A O 1
ATOM 762 N N . GLU A 1 102 ? -5.951 11.957 -2.803 1.00 87.06 102 GLU A N 1
ATOM 763 C CA . GLU A 1 102 ? -5.856 10.823 -1.893 1.00 87.06 102 GLU A CA 1
ATOM 764 C C . GLU A 1 102 ? -6.425 9.572 -2.550 1.00 87.06 102 GLU A C 1
ATOM 766 O O . GLU A 1 102 ? -7.556 9.560 -3.047 1.00 87.06 102 GLU A O 1
ATOM 771 N N . TYR A 1 103 ? -5.645 8.502 -2.481 1.00 89.38 103 TYR A N 1
ATOM 772 C CA . TYR A 1 103 ? -5.982 7.185 -2.991 1.00 89.38 103 TYR A CA 1
ATOM 773 C C . TYR A 1 103 ? -6.126 6.193 -1.841 1.00 89.38 103 TYR A C 1
ATOM 775 O O . TYR A 1 103 ? -5.657 6.438 -0.723 1.00 89.38 103 TYR A O 1
ATOM 783 N N . SER A 1 104 ? -6.754 5.054 -2.113 1.00 91.94 104 SER A N 1
ATOM 784 C CA . SER A 1 104 ? -6.851 3.948 -1.164 1.00 91.94 104 SER A CA 1
ATOM 785 C C . SER A 1 104 ? -6.457 2.611 -1.773 1.00 91.94 104 SER A C 1
ATOM 787 O O . SER A 1 104 ? -6.713 2.327 -2.938 1.00 91.94 104 SER A O 1
ATOM 789 N N . ILE A 1 105 ? -5.841 1.764 -0.961 1.00 94.25 105 ILE A N 1
ATOM 790 C CA . ILE A 1 105 ? -5.587 0.358 -1.259 1.00 94.25 105 ILE A CA 1
ATOM 791 C C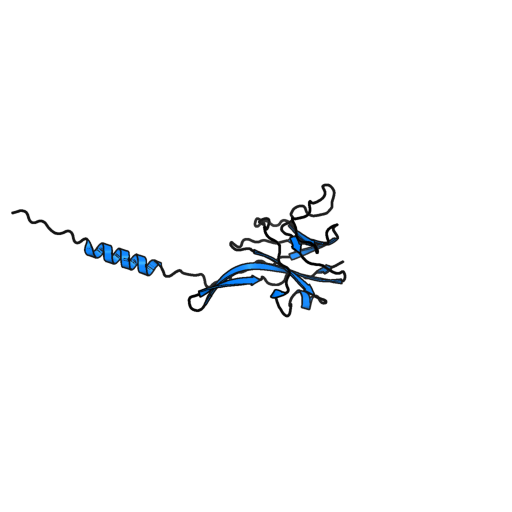 . ILE A 1 105 ? -6.442 -0.466 -0.307 1.00 94.25 105 ILE A C 1
ATOM 793 O O . ILE A 1 105 ? -6.416 -0.253 0.907 1.00 94.25 105 ILE A O 1
ATOM 797 N N . GLU A 1 106 ? -7.194 -1.410 -0.858 1.00 95.00 106 GLU A N 1
ATOM 798 C CA . GLU A 1 106 ? -7.864 -2.429 -0.061 1.00 95.00 106 GLU A CA 1
ATOM 799 C C . GLU A 1 106 ? -6.862 -3.534 0.277 1.00 95.00 106 GLU A C 1
ATOM 801 O O . GLU A 1 106 ? -6.235 -4.090 -0.620 1.00 95.00 106 GLU A O 1
ATOM 806 N N . VAL A 1 107 ? -6.734 -3.890 1.551 1.00 96.69 107 VAL A N 1
ATOM 807 C CA . VAL A 1 107 ? -5.975 -5.060 1.998 1.00 96.69 107 VAL A CA 1
ATOM 808 C C . VAL A 1 107 ? -6.941 -6.066 2.596 1.00 96.69 107 VAL A C 1
ATOM 810 O O . VAL A 1 107 ? -7.661 -5.759 3.547 1.00 96.69 107 VAL A O 1
ATOM 813 N N . SER A 1 108 ? -6.968 -7.265 2.028 1.00 95.62 108 SER A N 1
ATOM 814 C CA . SER A 1 108 ? -7.920 -8.307 2.400 1.00 95.62 108 SER A CA 1
ATOM 815 C C . SER A 1 108 ? -7.274 -9.685 2.289 1.00 95.62 108 SER A C 1
ATOM 817 O O . SER A 1 108 ? -6.481 -9.896 1.376 1.00 95.62 108 SER A O 1
ATOM 819 N N . PRO A 1 109 ? -7.621 -10.661 3.143 1.00 95.00 109 PRO A N 1
ATOM 820 C CA . PRO A 1 109 ? -7.083 -12.016 3.035 1.00 95.00 109 PRO A CA 1
ATOM 821 C C . PRO A 1 109 ? -7.595 -12.776 1.802 1.00 95.00 109 PRO A C 1
ATOM 823 O O . PRO A 1 109 ? -7.043 -13.815 1.450 1.00 95.00 109 PRO A O 1
ATOM 826 N N . THR A 1 110 ? -8.658 -12.298 1.148 1.00 92.19 110 THR A N 1
ATOM 827 C CA . THR A 1 110 ? -9.293 -12.990 0.022 1.00 92.19 110 THR A CA 1
ATOM 828 C C . THR A 1 110 ? -9.025 -12.283 -1.298 1.00 92.19 110 THR A C 1
ATOM 830 O O . THR A 1 110 ? -9.145 -11.064 -1.411 1.00 92.19 110 THR A O 1
ATOM 833 N N . ALA A 1 111 ? -8.696 -13.057 -2.332 1.00 90.31 111 ALA A N 1
ATOM 834 C CA . ALA A 1 111 ? -8.619 -12.555 -3.700 1.00 90.31 111 ALA A CA 1
ATOM 835 C C . ALA A 1 111 ? -10.009 -12.181 -4.239 1.00 90.31 111 ALA A C 1
ATOM 837 O O . ALA A 1 111 ? -11.035 -12.636 -3.732 1.00 90.31 111 ALA A O 1
ATOM 838 N N . GLY A 1 112 ? -10.042 -11.356 -5.283 1.00 87.06 112 GLY A N 1
ATOM 839 C CA . GLY A 1 112 ? -11.273 -10.998 -5.984 1.00 87.06 112 GLY A CA 1
ATOM 840 C C . GLY A 1 112 ? -11.274 -9.540 -6.432 1.00 87.06 112 GLY A C 1
ATOM 841 O O . GLY A 1 112 ? -10.257 -8.860 -6.294 1.00 87.06 112 GLY A O 1
ATOM 842 N N . PRO A 1 113 ? -12.404 -9.044 -6.960 1.00 88.38 113 PRO A N 1
ATOM 843 C CA . PRO A 1 113 ? -12.523 -7.638 -7.315 1.00 88.38 113 PRO A CA 1
ATOM 844 C C . PRO A 1 113 ? -12.395 -6.737 -6.077 1.00 88.38 113 PRO A C 1
ATOM 846 O O . PRO A 1 113 ? -12.574 -7.181 -4.937 1.00 88.38 113 PRO A O 1
ATOM 849 N N . LEU A 1 114 ? -12.116 -5.456 -6.326 1.00 88.62 114 LEU A N 1
ATOM 850 C CA . LEU A 1 114 ? -12.224 -4.403 -5.318 1.00 88.62 114 LEU A CA 1
ATOM 851 C C . LEU A 1 114 ? -13.629 -4.399 -4.710 1.00 88.62 114 LEU A C 1
ATOM 853 O O . LEU A 1 114 ? -14.630 -4.430 -5.431 1.00 88.62 114 LEU A O 1
ATOM 857 N N . ALA A 1 115 ? -13.707 -4.336 -3.385 1.00 87.25 115 ALA A N 1
ATOM 858 C CA . ALA A 1 115 ? -14.973 -4.210 -2.692 1.00 87.25 115 ALA A CA 1
ATOM 859 C C . ALA A 1 115 ? -15.609 -2.850 -2.998 1.00 87.25 115 ALA A C 1
ATOM 861 O O . ALA A 1 115 ? -14.942 -1.809 -2.989 1.00 87.25 115 ALA A O 1
ATOM 862 N N . VAL A 1 116 ? -16.921 -2.874 -3.236 1.00 87.94 116 VAL A N 1
ATOM 863 C CA . VAL A 1 116 ? -17.725 -1.671 -3.455 1.00 87.94 116 VAL A CA 1
ATOM 864 C C . VAL A 1 116 ? -17.676 -0.806 -2.201 1.00 87.94 116 VAL A C 1
ATOM 866 O O . VAL A 1 116 ? -17.952 -1.282 -1.099 1.00 87.94 116 VAL A O 1
ATOM 869 N N . VAL A 1 117 ? -17.339 0.471 -2.375 1.00 89.56 117 VAL A N 1
ATOM 870 C CA . VAL A 1 117 ? -17.339 1.446 -1.284 1.00 89.56 117 VAL A CA 1
ATOM 871 C C . VAL A 1 117 ? -18.789 1.823 -0.951 1.00 89.56 117 VAL A C 1
ATOM 873 O O . VAL A 1 117 ? -19.496 2.318 -1.832 1.00 89.56 117 VAL A O 1
ATOM 876 N N . PRO A 1 118 ? -19.273 1.594 0.286 1.00 89.00 118 PRO A N 1
ATOM 877 C CA . PRO A 1 118 ? -20.648 1.923 0.651 1.00 89.00 118 PRO A CA 1
ATOM 878 C C . PRO A 1 118 ? -20.919 3.431 0.569 1.00 89.00 118 PRO A C 1
ATOM 880 O O . PRO A 1 118 ? -20.110 4.229 1.049 1.00 89.00 118 PRO A O 1
ATOM 883 N N . ALA A 1 119 ? -22.093 3.810 0.049 1.00 82.38 119 ALA A N 1
ATOM 884 C CA . ALA A 1 119 ? -22.474 5.191 -0.286 1.00 82.38 119 ALA A CA 1
ATOM 885 C C . ALA A 1 119 ? -22.529 6.191 0.893 1.00 82.38 119 ALA A C 1
ATOM 887 O O . ALA A 1 119 ? -22.687 7.380 0.663 1.00 82.38 119 ALA A O 1
ATOM 888 N N . ASN A 1 120 ? -22.365 5.738 2.140 1.00 84.31 120 ASN A N 1
ATOM 889 C CA . ASN A 1 120 ? -22.332 6.577 3.347 1.00 84.31 120 ASN A CA 1
ATOM 890 C C . ASN A 1 120 ? -21.184 6.181 4.289 1.00 84.31 120 ASN A C 1
ATOM 892 O O . ASN A 1 120 ? -21.302 6.271 5.510 1.00 84.31 120 ASN A O 1
ATOM 896 N N . SER A 1 121 ? -20.093 5.655 3.736 1.00 87.69 121 SER A N 1
ATOM 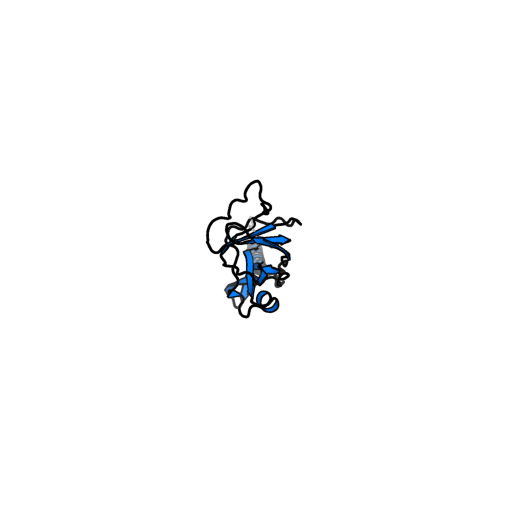897 C CA . SER A 1 121 ? -18.918 5.282 4.520 1.00 87.69 121 SER A CA 1
ATOM 898 C C . SER A 1 121 ? -17.866 6.386 4.500 1.00 87.69 121 SER A C 1
ATOM 900 O O . SER A 1 121 ? -17.788 7.177 3.565 1.00 87.69 121 SER A O 1
ATOM 902 N N . SER A 1 122 ? -17.013 6.412 5.524 1.00 87.25 122 SER A N 1
ATOM 903 C CA . SER A 1 122 ? -15.825 7.266 5.534 1.00 87.25 122 SER A CA 1
ATOM 904 C C . SER A 1 122 ? -14.731 6.769 4.587 1.00 87.25 122 SER A C 1
ATOM 906 O O . SER A 1 122 ? -13.713 7.446 4.473 1.00 87.25 122 SER A O 1
ATOM 908 N N . GLN A 1 123 ? -14.903 5.600 3.956 1.00 90.56 123 GLN A N 1
ATOM 909 C CA . GLN A 1 123 ? -13.919 4.946 3.091 1.00 90.56 123 GLN A CA 1
ATOM 910 C C . GLN A 1 123 ? -13.657 5.787 1.839 1.00 90.56 123 GLN A C 1
ATOM 912 O O . GLN A 1 123 ? -14.551 6.452 1.319 1.00 90.56 123 GLN A O 1
ATOM 917 N N . ASN A 1 124 ? -12.422 5.757 1.349 1.00 88.75 124 ASN A N 1
ATOM 918 C CA . ASN A 1 124 ? -12.049 6.534 0.177 1.00 88.75 124 ASN A CA 1
ATOM 919 C C . ASN A 1 124 ? -12.517 5.802 -1.101 1.00 88.75 124 ASN A C 1
ATOM 921 O O . ASN A 1 124 ? -12.078 4.669 -1.331 1.00 88.75 124 ASN A O 1
ATOM 925 N N . PRO A 1 125 ? -13.371 6.426 -1.941 1.00 87.94 125 PRO A N 1
ATOM 926 C CA . PRO A 1 125 ? -13.864 5.826 -3.182 1.00 87.94 125 PRO A CA 1
ATOM 927 C C . PRO A 1 125 ? -12.773 5.629 -4.246 1.00 87.94 125 PRO A C 1
ATOM 929 O O . PRO A 1 125 ? -12.938 4.792 -5.131 1.00 87.94 125 PRO A O 1
ATOM 932 N N . ASN A 1 126 ? -11.645 6.340 -4.150 1.00 87.81 126 ASN A N 1
ATOM 933 C CA . ASN A 1 126 ? -10.525 6.264 -5.090 1.00 87.81 126 ASN A CA 1
ATOM 934 C C . ASN A 1 126 ? -9.626 5.050 -4.803 1.00 87.81 126 ASN A C 1
ATOM 936 O O . ASN A 1 126 ? -8.419 5.185 -4.569 1.00 87.81 126 ASN A O 1
ATOM 940 N N . ARG A 1 127 ? -10.219 3.851 -4.806 1.00 88.25 127 ARG A N 1
ATOM 941 C CA . ARG A 1 127 ? -9.479 2.600 -4.623 1.00 88.25 127 ARG A CA 1
ATOM 942 C C . ARG A 1 127 ? -8.652 2.280 -5.854 1.00 88.25 127 ARG A C 1
ATOM 944 O O . ARG A 1 127 ? -9.194 2.128 -6.947 1.00 88.25 127 ARG A O 1
ATOM 951 N N . VAL A 1 128 ? -7.343 2.152 -5.671 1.00 88.75 128 VAL A N 1
ATOM 952 C CA . VAL A 1 128 ? -6.402 1.929 -6.776 1.00 88.75 128 VAL A CA 1
ATOM 953 C C . VAL A 1 128 ? -6.171 0.456 -7.052 1.00 88.75 128 VAL A C 1
ATOM 955 O O . VAL A 1 128 ? -6.002 0.069 -8.205 1.00 88.75 128 VAL A O 1
ATOM 958 N N . CYS A 1 129 ? -6.156 -0.362 -6.001 1.00 91.69 129 CYS A N 1
ATOM 959 C CA . CYS A 1 129 ? -5.879 -1.785 -6.102 1.00 91.69 129 CYS A CA 1
ATOM 960 C C . CYS A 1 129 ? -6.314 -2.538 -4.842 1.00 91.69 129 CYS A C 1
ATOM 962 O O . CYS A 1 129 ? -6.560 -1.937 -3.788 1.00 91.69 129 CYS A O 1
ATOM 964 N N . LYS A 1 130 ? -6.337 -3.867 -4.960 1.00 94.00 130 LYS A N 1
ATOM 965 C CA . LYS A 1 130 ? -6.470 -4.798 -3.841 1.00 94.00 130 LYS A CA 1
ATOM 966 C C . LYS A 1 130 ? -5.141 -5.503 -3.584 1.00 94.00 130 LYS A C 1
ATOM 968 O O . LYS A 1 130 ? -4.511 -5.954 -4.531 1.00 94.00 130 LYS A O 1
ATOM 973 N N . ILE A 1 131 ? -4.731 -5.642 -2.331 1.00 96.06 131 ILE A N 1
ATOM 974 C CA . ILE A 1 131 ? -3.602 -6.473 -1.908 1.00 96.06 131 ILE A CA 1
ATOM 975 C C . ILE A 1 131 ? -4.157 -7.658 -1.126 1.00 96.06 131 ILE A C 1
ATOM 977 O O . ILE A 1 131 ? -4.894 -7.481 -0.153 1.00 96.06 131 ILE A O 1
ATOM 981 N N . VAL A 1 132 ? -3.798 -8.869 -1.559 1.00 96.31 132 VAL A N 1
ATOM 982 C CA . VAL A 1 132 ? -4.230 -10.102 -0.895 1.00 96.31 132 VAL A CA 1
ATOM 983 C C . VAL A 1 132 ? -3.251 -10.433 0.221 1.00 96.31 132 VAL A C 1
ATOM 985 O O . VAL A 1 132 ? -2.215 -11.049 -0.015 1.00 96.31 132 VAL A O 1
ATOM 988 N N . ALA A 1 133 ? -3.555 -9.963 1.427 1.00 96.00 133 ALA A N 1
ATOM 989 C CA . ALA A 1 133 ? -2.742 -10.174 2.614 1.00 96.00 133 ALA A CA 1
ATOM 990 C C . ALA A 1 133 ? -3.597 -10.120 3.886 1.00 96.00 133 ALA A C 1
ATOM 992 O O . ALA A 1 133 ? -4.588 -9.391 3.966 1.00 96.00 133 ALA A O 1
ATOM 993 N N . THR A 1 134 ? -3.169 -10.864 4.904 1.00 95.31 134 THR A N 1
ATOM 994 C CA . THR A 1 134 ? -3.717 -10.769 6.259 1.00 95.31 134 THR A CA 1
ATOM 995 C C . THR A 1 134 ? -2.839 -9.829 7.073 1.00 95.31 134 THR A C 1
ATOM 997 O O . THR A 1 134 ? -1.653 -10.100 7.248 1.00 95.31 134 THR A O 1
ATOM 1000 N N . LEU A 1 135 ? -3.420 -8.741 7.578 1.00 96.00 135 LEU A N 1
ATOM 1001 C CA . LEU A 1 135 ? -2.754 -7.842 8.519 1.00 96.00 135 LEU A CA 1
ATOM 1002 C C . LEU A 1 135 ? -3.206 -8.148 9.942 1.00 96.00 135 LEU A C 1
ATOM 1004 O O . LEU A 1 135 ? -4.388 -8.389 10.183 1.00 96.00 135 LEU A O 1
ATOM 1008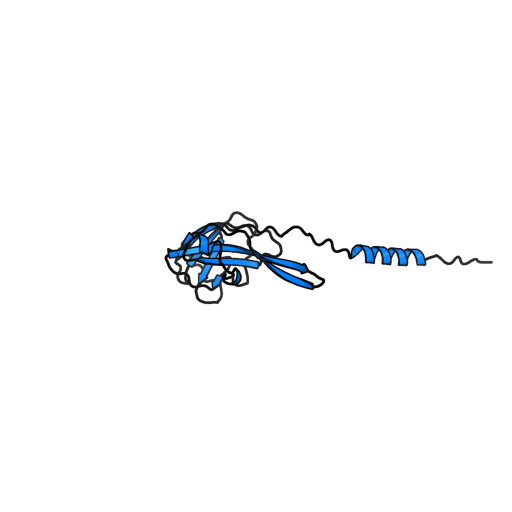 N N . THR A 1 136 ? -2.264 -8.089 10.874 1.00 95.44 136 THR A N 1
ATOM 1009 C CA . THR A 1 136 ? -2.522 -8.271 12.304 1.00 95.44 136 THR A CA 1
ATOM 1010 C C . THR A 1 136 ? -2.293 -6.953 13.035 1.00 95.44 136 THR A C 1
ATOM 1012 O O . THR A 1 136 ? -1.305 -6.266 12.764 1.00 95.44 136 THR A O 1
ATOM 1015 N N . SER A 1 137 ? -3.173 -6.615 13.984 1.00 95.81 137 SER A N 1
ATOM 1016 C CA . SER A 1 137 ? -2.994 -5.452 14.868 1.00 95.81 137 SER A CA 1
ATOM 1017 C C . SER A 1 137 ? -1.608 -5.472 15.522 1.00 95.81 137 SER A C 1
ATOM 1019 O O . SER A 1 137 ? -1.073 -6.525 15.882 1.00 95.81 137 SER A O 1
ATOM 1021 N N . GLY A 1 138 ? -0.989 -4.299 15.609 1.00 95.94 138 GLY A N 1
ATOM 1022 C CA . GLY A 1 138 ? 0.361 -4.123 16.126 1.00 95.94 138 GLY A CA 1
ATOM 1023 C C . GLY A 1 138 ? 1.485 -4.358 15.109 1.00 95.94 138 GLY A C 1
ATOM 1024 O O . GLY A 1 138 ? 2.617 -3.959 15.390 1.00 95.94 138 GLY A O 1
ATOM 1025 N N . GLN A 1 139 ? 1.217 -4.936 13.931 1.00 96.81 139 GLN A N 1
ATOM 1026 C CA . GLN A 1 139 ? 2.219 -5.043 12.863 1.00 96.81 139 GLN A CA 1
ATOM 1027 C C . GLN A 1 139 ? 2.546 -3.677 12.261 1.00 96.81 139 GLN A C 1
ATOM 1029 O O . GLN A 1 139 ? 1.703 -2.790 12.189 1.00 96.81 139 GLN A O 1
ATOM 1034 N N . TYR A 1 140 ? 3.767 -3.518 11.770 1.00 98.00 140 TYR A N 1
ATOM 1035 C CA . TYR A 1 140 ? 4.191 -2.340 11.024 1.00 98.00 140 TYR A CA 1
ATOM 1036 C C . TYR A 1 140 ? 4.077 -2.594 9.527 1.00 98.00 140 TYR A C 1
ATOM 1038 O O . TYR A 1 140 ? 4.501 -3.645 9.046 1.00 98.00 140 TYR A O 1
ATOM 1046 N N . ILE A 1 141 ? 3.548 -1.619 8.791 1.00 97.88 141 ILE A N 1
ATOM 1047 C CA . ILE A 1 141 ? 3.372 -1.698 7.341 1.00 97.88 141 ILE A CA 1
ATOM 1048 C C . ILE A 1 141 ? 4.140 -0.607 6.603 1.00 97.88 141 ILE A C 1
ATOM 1050 O O . ILE A 1 141 ? 4.279 0.523 7.075 1.00 97.88 141 ILE A O 1
ATOM 1054 N N . THR A 1 142 ? 4.618 -0.942 5.411 1.00 97.31 142 THR A N 1
ATOM 1055 C CA . THR A 1 142 ? 5.320 -0.032 4.504 1.00 97.31 142 THR A CA 1
ATOM 1056 C C . THR A 1 142 ? 4.936 -0.357 3.065 1.00 97.31 142 THR A C 1
ATOM 1058 O O . THR A 1 142 ? 4.801 -1.523 2.706 1.00 97.31 142 THR A O 1
ATOM 1061 N N . LEU A 1 143 ? 4.781 0.668 2.230 1.00 95.06 143 LEU A N 1
ATOM 1062 C CA . LEU A 1 143 ? 4.513 0.530 0.803 1.00 95.06 143 LEU A CA 1
ATOM 1063 C C . LEU A 1 143 ? 5.736 0.931 -0.022 1.00 95.06 143 LEU A C 1
ATOM 1065 O O . LEU A 1 143 ? 6.493 1.836 0.340 1.00 95.06 143 LEU A O 1
ATOM 1069 N N . ARG A 1 144 ? 5.899 0.273 -1.167 1.00 92.62 144 ARG A N 1
ATOM 1070 C CA . ARG A 1 144 ? 6.823 0.667 -2.235 1.00 92.62 144 ARG A CA 1
ATOM 1071 C C . ARG A 1 144 ? 6.068 0.684 -3.552 1.00 92.62 144 ARG A C 1
ATOM 1073 O O . ARG A 1 144 ? 5.222 -0.180 -3.767 1.00 92.62 144 ARG A O 1
ATOM 1080 N N . SER A 1 145 ? 6.348 1.650 -4.420 1.00 89.12 145 SER A N 1
ATOM 1081 C CA . SER A 1 145 ? 5.901 1.556 -5.810 1.00 89.12 145 SER A CA 1
ATOM 1082 C C . SER A 1 145 ? 6.786 0.556 -6.549 1.00 89.12 145 SER A C 1
ATOM 1084 O O . SER A 1 145 ? 7.987 0.457 -6.285 1.00 89.12 145 SER A O 1
ATOM 1086 N N . ALA A 1 146 ? 6.178 -0.214 -7.443 1.00 86.69 146 ALA A N 1
ATOM 1087 C CA . ALA A 1 146 ? 6.844 -1.198 -8.275 1.00 86.69 146 ALA A CA 1
ATOM 1088 C C . ALA A 1 146 ? 6.726 -0.773 -9.737 1.00 86.69 146 ALA A C 1
ATOM 1090 O O . ALA A 1 146 ? 5.630 -0.504 -10.232 1.00 86.69 146 ALA A O 1
ATOM 1091 N N . VAL A 1 147 ? 7.856 -0.734 -10.435 1.00 82.38 147 VAL A N 1
ATOM 1092 C CA . VAL A 1 147 ? 7.916 -0.475 -11.874 1.00 82.38 147 VAL A CA 1
ATOM 1093 C C . VAL A 1 147 ? 8.594 -1.651 -12.555 1.00 82.38 147 VAL A C 1
ATOM 1095 O O . VAL A 1 147 ? 9.586 -2.187 -12.054 1.00 82.38 147 VAL A O 1
ATOM 1098 N N . LEU A 1 148 ? 8.041 -2.063 -13.693 1.00 76.81 148 LEU A N 1
ATOM 1099 C CA . LEU A 1 148 ? 8.687 -3.043 -14.550 1.00 76.81 148 LEU A CA 1
ATOM 1100 C C . LEU A 1 148 ? 9.810 -2.345 -15.323 1.00 76.81 148 LEU A C 1
ATOM 1102 O O . LEU A 1 148 ? 9.577 -1.355 -16.012 1.00 76.81 148 LEU A O 1
ATOM 1106 N N . ALA A 1 149 ? 11.032 -2.848 -15.205 1.00 70.56 149 ALA A N 1
ATOM 1107 C CA . ALA A 1 149 ? 12.183 -2.375 -15.955 1.00 70.56 149 ALA A CA 1
ATOM 1108 C C . ALA A 1 149 ? 12.740 -3.506 -16.818 1.00 70.56 149 ALA A C 1
ATOM 1110 O O . ALA A 1 149 ? 12.767 -4.664 -16.408 1.00 70.56 149 ALA A O 1
ATOM 1111 N N . LEU A 1 150 ? 13.240 -3.161 -18.000 1.00 68.44 150 LEU A N 1
ATOM 1112 C CA . LEU A 1 150 ? 13.984 -4.089 -18.842 1.00 68.44 150 LEU A CA 1
ATOM 1113 C C . LEU A 1 150 ? 15.471 -3.903 -18.554 1.00 68.44 150 LEU A C 1
ATOM 1115 O O . LEU A 1 150 ? 16.038 -2.862 -18.883 1.00 68.44 150 LEU A O 1
ATOM 1119 N N . ASN A 1 151 ? 16.105 -4.904 -17.948 1.00 64.06 151 ASN A N 1
ATOM 1120 C CA . ASN A 1 151 ? 17.554 -4.928 -17.806 1.00 64.06 151 ASN A CA 1
ATOM 1121 C C . ASN A 1 151 ? 18.161 -5.761 -18.937 1.00 64.06 151 ASN A C 1
ATOM 1123 O O . ASN A 1 151 ? 17.816 -6.930 -19.113 1.00 64.06 151 ASN A O 1
ATOM 1127 N N . TYR A 1 152 ? 19.068 -5.166 -19.705 1.00 58.88 152 TYR A N 1
ATOM 1128 C CA . TYR A 1 152 ? 19.763 -5.849 -20.789 1.00 58.88 152 TYR A CA 1
ATOM 1129 C C . TYR A 1 152 ? 21.172 -6.225 -20.333 1.00 58.88 152 TYR A C 1
ATOM 1131 O O . TYR A 1 152 ? 22.072 -5.387 -20.302 1.00 58.88 152 TYR A O 1
ATOM 1139 N N . VAL A 1 153 ? 21.365 -7.495 -19.973 1.00 59.72 153 VAL A N 1
ATOM 1140 C CA . VAL A 1 153 ? 22.663 -8.019 -19.524 1.00 59.72 153 VAL A CA 1
ATOM 1141 C C . VAL A 1 153 ? 23.071 -9.164 -20.440 1.00 59.72 153 VAL A C 1
ATOM 1143 O O . VAL A 1 153 ? 22.379 -10.175 -20.531 1.00 59.72 153 VAL A O 1
ATOM 1146 N N . GLY A 1 154 ? 24.205 -9.007 -21.128 1.00 56.84 154 GLY A N 1
ATOM 1147 C CA . GLY A 1 154 ? 24.817 -10.087 -21.909 1.00 56.84 154 GLY A CA 1
ATOM 1148 C C . GLY A 1 154 ? 24.008 -10.568 -23.120 1.00 56.84 154 GLY A C 1
ATOM 1149 O O . GLY A 1 154 ? 24.118 -11.731 -23.486 1.00 56.84 154 GLY A O 1
ATOM 1150 N N . GLY A 1 155 ? 23.189 -9.711 -23.740 1.00 56.75 155 GLY A N 1
ATOM 1151 C CA . GLY A 1 155 ? 22.435 -10.070 -24.951 1.00 56.75 155 GLY A CA 1
ATOM 1152 C C . GLY A 1 155 ? 20.998 -10.545 -24.714 1.00 56.75 155 GLY A C 1
ATOM 1153 O O . GLY A 1 155 ? 20.252 -10.716 -25.674 1.00 56.75 155 GLY A O 1
ATOM 1154 N N . ALA A 1 156 ? 20.591 -10.730 -23.455 1.00 59.25 156 ALA A N 1
ATOM 1155 C CA . ALA A 1 156 ? 19.234 -11.116 -23.085 1.00 59.25 156 ALA A CA 1
ATOM 1156 C C . ALA A 1 156 ? 18.550 -9.995 -22.291 1.00 59.2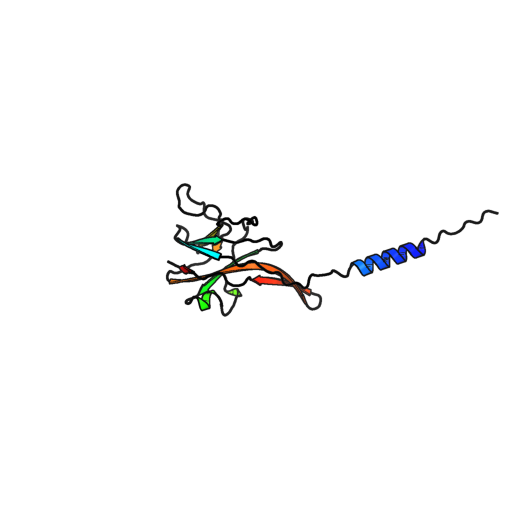5 156 ALA A C 1
ATOM 1158 O O . ALA A 1 156 ? 19.115 -9.460 -21.333 1.00 59.25 156 ALA A O 1
ATOM 1159 N N . ALA A 1 157 ? 17.320 -9.656 -22.680 1.00 59.31 157 ALA A N 1
ATOM 1160 C CA . ALA A 1 157 ? 16.452 -8.816 -21.866 1.00 59.31 157 ALA A CA 1
ATOM 1161 C C . ALA A 1 157 ? 15.919 -9.646 -20.691 1.00 59.31 157 ALA A C 1
ATOM 1163 O O . ALA A 1 157 ? 15.394 -10.741 -20.890 1.00 59.31 157 ALA A O 1
ATOM 1164 N N . LYS A 1 158 ? 16.068 -9.130 -19.472 1.00 63.00 158 LYS A N 1
ATOM 1165 C CA . LYS A 1 158 ? 15.426 -9.662 -18.272 1.00 63.00 158 LYS A CA 1
ATOM 1166 C C . LYS A 1 158 ? 14.471 -8.621 -17.715 1.00 63.00 158 LYS A C 1
ATOM 1168 O O . LYS A 1 158 ? 14.865 -7.471 -17.514 1.00 63.00 158 LYS A O 1
ATOM 1173 N N . ASP A 1 159 ? 13.252 -9.052 -17.432 1.00 64.12 159 ASP A N 1
ATOM 1174 C CA . ASP A 1 159 ? 12.298 -8.272 -16.659 1.00 64.12 159 ASP A CA 1
ATOM 1175 C C . ASP A 1 159 ? 12.821 -8.149 -15.226 1.00 64.12 159 ASP A C 1
ATOM 1177 O O . ASP A 1 159 ? 13.119 -9.144 -14.560 1.00 64.12 159 ASP A O 1
ATOM 1181 N N . VAL A 1 160 ? 12.985 -6.916 -14.762 1.00 69.12 160 VAL A N 1
ATOM 1182 C CA . VAL A 1 160 ? 13.422 -6.596 -13.407 1.00 69.12 160 VAL A CA 1
ATOM 1183 C C . VAL A 1 160 ? 12.364 -5.724 -12.761 1.00 69.12 160 VAL A C 1
ATOM 1185 O O . VAL A 1 160 ? 11.959 -4.702 -13.312 1.00 69.12 160 VAL A O 1
ATOM 1188 N N . TYR A 1 161 ? 11.938 -6.105 -11.562 1.00 73.38 161 TYR A N 1
ATOM 1189 C CA . TYR A 1 161 ? 11.107 -5.245 -10.733 1.00 73.38 161 TYR A CA 1
ATOM 1190 C C . TYR A 1 161 ? 11.986 -4.243 -9.998 1.00 73.38 161 TYR A C 1
ATOM 1192 O O . TYR A 1 161 ? 12.817 -4.615 -9.169 1.00 73.38 161 TYR A O 1
ATOM 1200 N N . VAL A 1 162 ? 11.793 -2.964 -10.306 1.00 81.12 162 VAL A N 1
ATOM 1201 C CA . VAL A 1 162 ? 12.436 -1.862 -9.594 1.00 81.12 162 VAL A CA 1
ATOM 1202 C C . VAL A 1 162 ? 11.443 -1.325 -8.576 1.00 81.12 162 VAL A C 1
ATOM 1204 O O . VAL A 1 162 ? 10.365 -0.842 -8.927 1.00 81.12 162 VAL A O 1
ATOM 1207 N N . LEU A 1 163 ? 11.809 -1.437 -7.303 1.00 85.06 163 LEU A N 1
ATOM 1208 C CA . LEU A 1 163 ? 11.030 -0.911 -6.190 1.00 85.06 163 LEU A CA 1
ATOM 1209 C C . LEU A 1 163 ? 11.534 0.479 -5.806 1.00 85.06 163 LEU A C 1
ATOM 1211 O O . LEU A 1 163 ? 12.743 0.716 -5.782 1.00 85.06 163 LEU A O 1
ATOM 1215 N N . SER A 1 164 ? 10.624 1.380 -5.440 1.00 87.94 164 SER A N 1
ATOM 1216 C CA . SER A 1 164 ? 10.999 2.659 -4.827 1.00 87.94 164 SER A CA 1
ATOM 1217 C C . SER A 1 164 ? 11.667 2.478 -3.475 1.00 87.94 164 SER A C 1
ATOM 1219 O O . SER A 1 164 ? 11.637 1.398 -2.877 1.00 87.94 164 SER A O 1
ATOM 1221 N N . LEU A 1 165 ? 12.186 3.580 -2.930 1.00 90.25 165 LEU A N 1
ATOM 1222 C CA . LEU A 1 165 ? 12.448 3.691 -1.497 1.00 90.25 165 LEU A CA 1
ATOM 1223 C C . LEU A 1 165 ? 11.174 3.368 -0.685 1.00 90.25 165 LEU A C 1
ATOM 1225 O O . LEU A 1 165 ? 10.060 3.468 -1.210 1.00 90.25 165 LEU A O 1
ATOM 1229 N N . PRO A 1 166 ? 11.317 2.925 0.578 1.00 92.88 166 PRO A N 1
ATOM 1230 C CA . PRO A 1 166 ? 10.165 2.621 1.415 1.00 92.88 166 PRO A CA 1
ATOM 1231 C C . PRO A 1 166 ? 9.412 3.901 1.775 1.00 92.88 166 PRO A C 1
ATOM 1233 O O . PRO A 1 166 ? 10.040 4.913 2.101 1.00 92.88 166 PRO A O 1
ATOM 1236 N N . SER A 1 167 ? 8.081 3.826 1.808 1.00 93.62 167 SER A N 1
ATOM 1237 C CA . SER A 1 167 ? 7.239 4.860 2.410 1.00 93.62 167 SER A CA 1
ATOM 1238 C C . SER A 1 167 ? 7.572 5.089 3.892 1.00 93.62 167 SER A C 1
ATOM 1240 O O . SER A 1 167 ? 8.380 4.384 4.512 1.00 93.62 167 SER A O 1
ATOM 1242 N N . ASN A 1 168 ? 6.876 6.046 4.506 1.00 94.75 168 ASN A N 1
ATOM 1243 C CA . ASN A 1 168 ? 6.717 6.045 5.956 1.00 94.75 168 ASN A CA 1
ATOM 1244 C C . ASN A 1 168 ? 6.058 4.738 6.432 1.00 94.75 168 ASN A C 1
ATOM 1246 O O . ASN A 1 168 ? 5.364 4.054 5.675 1.00 94.75 168 ASN A O 1
ATOM 1250 N N . THR A 1 169 ? 6.274 4.414 7.702 1.00 96.31 169 THR A N 1
ATOM 1251 C CA . THR A 1 169 ? 5.681 3.243 8.344 1.00 96.31 169 THR A CA 1
ATOM 1252 C C . THR A 1 169 ? 4.503 3.661 9.205 1.00 96.31 169 THR A C 1
ATOM 1254 O O . THR A 1 169 ? 4.587 4.662 9.915 1.00 96.31 169 THR A O 1
ATOM 1257 N N . ILE A 1 170 ? 3.439 2.865 9.186 1.00 96.94 170 ILE A N 1
ATOM 1258 C CA . ILE A 1 170 ? 2.316 2.982 10.119 1.00 96.94 170 ILE A CA 1
ATOM 1259 C C . ILE A 1 170 ? 2.111 1.632 10.810 1.00 96.94 170 ILE A C 1
ATOM 1261 O O . ILE A 1 170 ? 2.394 0.587 10.225 1.00 96.94 170 ILE A O 1
ATOM 1265 N N . GLN A 1 171 ? 1.671 1.658 12.065 1.00 97.44 171 GLN A N 1
ATOM 1266 C CA . GLN A 1 171 ? 1.280 0.458 12.795 1.00 97.44 171 GLN A CA 1
ATOM 1267 C C . GLN A 1 171 ? -0.196 0.150 12.528 1.00 97.44 171 GLN A C 1
ATOM 1269 O O . GLN A 1 171 ? -1.032 1.053 12.539 1.00 97.44 171 GLN A O 1
ATOM 1274 N N . VAL A 1 172 ? -0.507 -1.115 12.269 1.00 97.06 172 VAL A N 1
ATOM 1275 C CA . VAL A 1 172 ? -1.877 -1.601 12.105 1.00 97.06 172 VAL A CA 1
ATOM 1276 C C . VAL A 1 172 ? -2.613 -1.425 13.440 1.00 97.06 172 VAL A C 1
ATOM 1278 O O . VAL A 1 172 ? -2.078 -1.874 14.459 1.00 97.06 172 VAL A O 1
ATOM 1281 N N . PRO A 1 173 ? -3.790 -0.770 13.452 1.00 93.56 173 PRO A N 1
ATOM 1282 C CA . PRO A 1 173 ? -4.579 -0.564 14.659 1.00 93.56 173 PRO A CA 1
ATOM 1283 C C . PRO A 1 173 ? -5.125 -1.891 15.190 1.00 93.56 173 PRO A C 1
ATOM 1285 O O . PRO A 1 173 ? -5.422 -2.800 14.378 1.00 93.56 173 PRO A O 1
#

Foldseek 3Di:
DDDDDPDCPPVVVVVVVVVVVVVPPPPDPPDPPAFWAKAFPDWDADPQGIKTKIWTFGPDPFWPFKWKAKALDQCCQQDPPDPVPTFGFDDDFDHDHRDRDMAIEAEHLDDDDDDQDDPPDPGDRRYGTYTNDHDDASMKMKMWTWGWDFDDDPNDTDTDIDTHRIYGIDGHD

Sequence (173 aa):
MNKNTPVRVIPFFFLAVLVSLSGCAKTYSTTPIVTATPTIIGITTIATGYEIRLRAGNAEFLFNGYTLYTGSTSFASRNPSDFSTGAACQLPLNLIPNQPIEYSIEVSPTAGPLAVVPANSSQNPNRVCKIVATLTSGQYITLRSAVLALNYVGGAAKDVYVLSLPSNTIQVP

Radius of gyration: 24.95 Å; chains: 1; bounding box: 48×28×98 Å

Organism: NCBI:txid2484979

Secondary structure (DSSP, 8-state):
---------HHHHHHHHHHHHHTT------S---PPPPEEEEEEEETTEEEEEEE-----TTEEEEEEEEESSHHHHHS-S-GGGSEEBPSSPPP--SS--EEEEEEESS-SSPPPPPTT-SS-S-EEEEEE----TT-EEEEEEEEEEEEEETTEEEEEEEEPPP---EE--